Protein AF-K0VDY8-F1 (afdb_monomer)

pLDDT: mean 88.3, std 13.59, range [56.38, 97.62]

Structure (mmCIF, N/CA/C/O backbone):
data_AF-K0VDY8-F1
#
_entry.id   AF-K0VDY8-F1
#
loop_
_atom_site.group_PDB
_atom_site.id
_atom_site.type_symbol
_atom_site.label_atom_id
_atom_site.label_alt_id
_atom_site.label_comp_id
_atom_site.label_asym_id
_atom_site.label_entity_id
_atom_site.label_seq_id
_atom_site.pdbx_PDB_ins_code
_atom_site.Cartn_x
_atom_site.Cartn_y
_atom_site.Cartn_z
_atom_site.occupancy
_atom_site.B_iso_or_equiv
_atom_site.auth_seq_id
_atom_site.auth_comp_id
_atom_site.auth_asym_id
_atom_site.auth_atom_id
_atom_site.pdbx_PDB_model_num
ATOM 1 N N . MET A 1 1 ? 18.547 10.698 -12.742 1.00 56.38 1 MET A N 1
ATOM 2 C CA . MET A 1 1 ? 17.364 9.851 -12.508 1.00 56.38 1 MET A CA 1
ATOM 3 C C . MET A 1 1 ? 16.229 10.836 -12.429 1.00 56.38 1 MET A C 1
ATOM 5 O O . MET A 1 1 ? 16.264 11.657 -11.527 1.00 56.38 1 MET A O 1
ATOM 9 N N . GLU A 1 2 ? 15.356 10.856 -13.429 1.00 61.56 2 GLU A N 1
ATOM 10 C CA . GLU A 1 2 ? 14.178 11.723 -13.379 1.00 61.56 2 GLU A CA 1
ATOM 11 C C . GLU A 1 2 ? 13.272 11.198 -12.266 1.00 61.56 2 GLU A C 1
ATOM 13 O O . GLU A 1 2 ? 12.963 10.001 -12.237 1.00 61.56 2 GLU A O 1
ATOM 18 N N . ASP A 1 3 ? 12.915 12.058 -11.316 1.00 69.19 3 ASP A N 1
ATOM 19 C CA . ASP A 1 3 ? 11.957 11.692 -10.285 1.00 69.19 3 ASP A CA 1
ATOM 20 C C . ASP A 1 3 ? 10.569 11.605 -10.932 1.00 69.19 3 ASP A C 1
ATOM 22 O O . ASP A 1 3 ? 10.054 12.562 -11.510 1.00 69.19 3 ASP A O 1
ATOM 26 N N . THR A 1 4 ? 9.952 10.427 -10.857 1.00 62.69 4 THR A N 1
ATOM 27 C CA . THR A 1 4 ? 8.590 10.215 -11.363 1.00 62.69 4 THR A CA 1
ATOM 28 C C . THR A 1 4 ? 7.573 11.074 -10.597 1.00 62.69 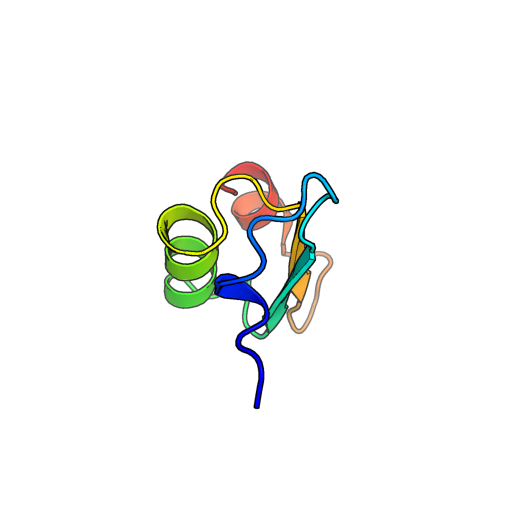4 THR A C 1
ATOM 30 O O . THR A 1 4 ? 6.515 11.399 -11.136 1.00 62.69 4 THR A O 1
ATOM 33 N N . ALA A 1 5 ? 7.889 11.502 -9.368 1.00 60.16 5 ALA A N 1
ATOM 34 C CA . ALA A 1 5 ? 7.068 12.445 -8.615 1.00 60.16 5 ALA A CA 1
ATOM 35 C C . ALA A 1 5 ? 7.072 13.864 -9.217 1.00 60.16 5 ALA A C 1
ATOM 37 O O . ALA A 1 5 ? 6.052 14.550 -9.110 1.00 60.16 5 ALA A O 1
ATOM 38 N N . ASP A 1 6 ? 8.159 14.259 -9.893 1.00 57.38 6 ASP A N 1
ATOM 39 C CA . ASP A 1 6 ? 8.372 15.593 -10.482 1.00 57.38 6 ASP A CA 1
ATOM 40 C C . ASP A 1 6 ? 7.843 15.730 -11.914 1.00 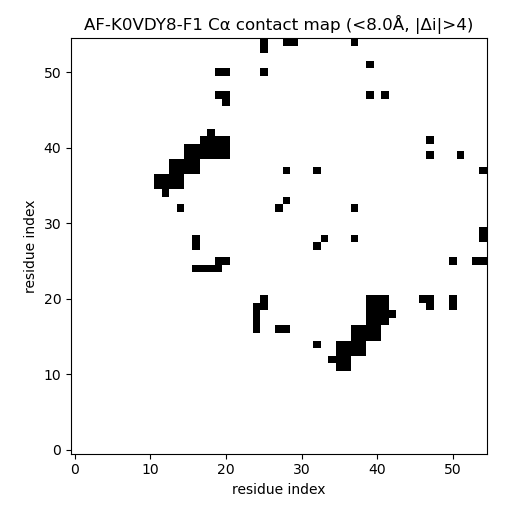57.38 6 ASP A C 1
ATOM 42 O O . ASP A 1 6 ? 7.879 16.815 -12.502 1.00 57.38 6 ASP A O 1
ATOM 46 N N . THR A 1 7 ? 7.309 14.656 -12.505 1.00 58.88 7 THR A N 1
ATOM 47 C CA . THR A 1 7 ? 6.690 14.759 -13.827 1.00 58.88 7 THR A CA 1
ATOM 48 C C . THR A 1 7 ? 5.357 15.496 -13.687 1.00 58.88 7 THR A C 1
ATOM 50 O O . THR A 1 7 ? 4.331 14.897 -13.366 1.00 58.88 7 THR A O 1
ATOM 53 N N . VAL A 1 8 ? 5.351 16.808 -13.945 1.00 61.25 8 VAL A N 1
ATOM 54 C CA . VAL A 1 8 ? 4.127 17.604 -14.161 1.00 61.25 8 VAL A CA 1
ATOM 55 C C . VAL A 1 8 ? 3.571 17.269 -15.552 1.00 61.25 8 VAL A C 1
ATOM 57 O O . VAL A 1 8 ? 3.475 18.108 -16.443 1.00 61.25 8 VAL A O 1
ATOM 60 N N . GLY A 1 9 ? 3.288 15.987 -15.768 1.00 63.44 9 GLY A N 1
ATOM 61 C CA . GLY A 1 9 ? 2.537 15.492 -16.908 1.00 63.44 9 GLY A CA 1
ATOM 62 C C . GLY A 1 9 ? 1.059 15.469 -16.544 1.00 63.44 9 GLY A C 1
ATOM 63 O O . GLY A 1 9 ? 0.694 15.195 -15.404 1.00 63.44 9 GLY A O 1
ATOM 64 N N . THR A 1 10 ? 0.189 15.741 -17.508 1.00 63.12 10 THR A N 1
ATOM 65 C CA . THR A 1 10 ? -1.266 15.566 -17.360 1.00 63.12 10 THR A CA 1
ATOM 66 C C . THR A 1 10 ? -1.691 14.096 -17.308 1.00 63.12 10 THR A C 1
ATOM 68 O O . THR A 1 10 ? -2.882 13.805 -17.212 1.00 63.12 10 THR A O 1
ATOM 71 N N . ASP A 1 11 ? -0.735 13.171 -17.394 1.00 71.94 11 ASP A N 1
ATOM 72 C CA . ASP A 1 11 ? -0.989 11.741 -17.347 1.00 71.94 11 ASP A CA 1
ATOM 73 C C . ASP A 1 11 ? -1.314 11.292 -15.914 1.00 71.94 11 ASP A C 1
ATOM 75 O O . ASP A 1 11 ? -0.694 11.754 -14.949 1.00 71.94 11 ASP A O 1
ATOM 79 N N . PRO A 1 12 ? -2.280 10.375 -15.739 1.00 74.69 12 PRO A N 1
ATOM 80 C CA . PRO A 1 12 ? -2.619 9.861 -14.423 1.00 74.69 12 PRO A CA 1
ATOM 81 C C . PRO A 1 12 ? -1.412 9.140 -13.808 1.00 74.69 12 PRO A C 1
ATOM 83 O O . PRO A 1 12 ? -0.924 8.139 -14.335 1.00 74.69 12 PRO A O 1
ATOM 86 N N . ARG A 1 13 ? -0.941 9.641 -12.662 1.00 86.75 13 ARG A N 1
ATOM 87 C CA . ARG A 1 13 ? 0.133 9.008 -11.885 1.00 86.75 13 ARG A CA 1
ATOM 88 C C . ARG A 1 13 ? -0.409 7.762 -11.191 1.00 86.75 13 ARG A C 1
ATOM 90 O O . ARG A 1 13 ? -1.501 7.798 -10.628 1.00 86.75 13 ARG A O 1
ATOM 97 N N . VAL A 1 14 ? 0.359 6.675 -11.199 1.00 93.06 14 VAL A N 1
ATOM 98 C CA . VAL A 1 14 ? 0.029 5.435 -10.480 1.00 93.06 14 VAL A CA 1
ATOM 99 C C . VAL A 1 14 ? 1.094 5.187 -9.421 1.00 93.06 14 VAL A C 1
ATOM 101 O O . VAL A 1 14 ? 2.283 5.160 -9.736 1.00 93.06 14 VAL A O 1
ATOM 104 N N . VAL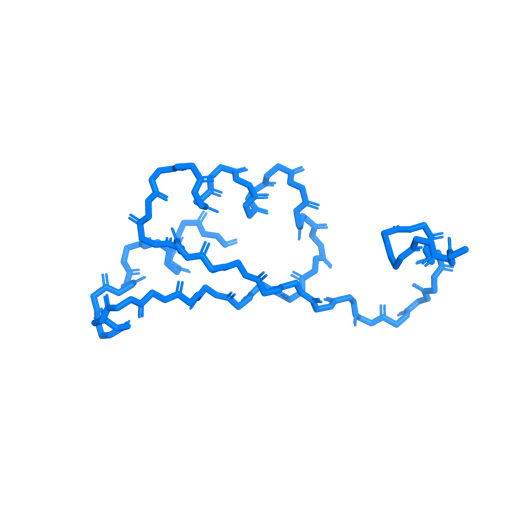 A 1 15 ? 0.676 4.994 -8.170 1.00 94.44 15 VAL A N 1
ATOM 105 C CA . VAL A 1 15 ? 1.571 4.758 -7.031 1.00 94.44 15 VAL A CA 1
ATOM 106 C C . VAL A 1 15 ? 1.238 3.416 -6.393 1.00 94.44 15 VAL A C 1
ATOM 108 O O . VAL A 1 15 ? 0.108 3.180 -5.972 1.00 94.44 15 VAL A O 1
ATOM 111 N N . VAL A 1 16 ? 2.231 2.532 -6.291 1.00 96.69 16 VAL A N 1
ATOM 112 C CA . VAL A 1 16 ? 2.093 1.242 -5.602 1.00 96.69 16 VAL A CA 1
ATOM 113 C C . VAL A 1 16 ? 2.724 1.341 -4.221 1.00 96.69 16 VAL A C 1
ATOM 115 O O . VAL A 1 16 ? 3.902 1.668 -4.096 1.00 96.69 16 VAL A O 1
ATOM 118 N N . ILE A 1 17 ? 1.955 1.011 -3.184 1.00 97.19 17 ILE A N 1
ATOM 119 C CA . ILE A 1 17 ? 2.420 1.025 -1.795 1.00 97.19 17 ILE A CA 1
ATOM 120 C C . ILE A 1 17 ? 2.470 -0.404 -1.271 1.00 97.19 17 ILE A C 1
ATOM 122 O O . ILE A 1 17 ? 1.448 -1.028 -0.971 1.00 97.19 17 ILE A O 1
ATOM 126 N N . PHE A 1 18 ? 3.687 -0.924 -1.126 1.00 97.25 18 PHE A N 1
ATOM 127 C CA . PHE A 1 18 ? 3.928 -2.194 -0.452 1.00 97.25 18 PHE A CA 1
ATOM 128 C C . PHE A 1 18 ? 3.847 -2.010 1.065 1.00 97.25 18 PHE A C 1
ATOM 130 O O . PHE A 1 18 ? 4.424 -1.084 1.626 1.00 97.25 18 PHE A O 1
ATOM 137 N N . GLY A 1 19 ? 3.131 -2.909 1.741 1.00 96.88 19 GLY A N 1
ATOM 138 C CA . GLY A 1 19 ? 2.816 -2.749 3.162 1.00 96.88 19 GLY A CA 1
ATOM 139 C C . GLY A 1 19 ? 1.546 -1.931 3.415 1.00 96.88 19 GLY A C 1
ATOM 140 O O . GLY A 1 19 ? 1.379 -1.412 4.517 1.00 96.88 19 GLY A O 1
ATOM 141 N N . GLY A 1 20 ? 0.629 -1.864 2.442 1.00 97.00 20 GLY A N 1
ATOM 142 C CA . GLY A 1 20 ? -0.588 -1.039 2.489 1.00 97.00 20 GLY A CA 1
ATOM 143 C C . GLY A 1 20 ? -1.574 -1.339 3.628 1.00 97.00 20 GLY A C 1
ATOM 144 O O . GLY A 1 20 ? -2.442 -0.525 3.898 1.00 97.00 20 GLY A O 1
ATOM 145 N N . ARG A 1 21 ? -1.428 -2.469 4.338 1.00 96.88 21 ARG A N 1
ATOM 146 C CA . ARG A 1 21 ? -2.221 -2.785 5.547 1.00 96.88 21 ARG A CA 1
ATOM 147 C C . ARG A 1 21 ? -1.665 -2.131 6.822 1.00 96.88 21 ARG A C 1
ATOM 149 O O . ARG A 1 21 ? -2.284 -2.214 7.876 1.00 96.88 21 ARG A O 1
ATOM 156 N N . SER A 1 22 ? -0.456 -1.575 6.769 1.00 96.81 22 SER A N 1
ATOM 157 C CA . SER A 1 22 ? 0.123 -0.856 7.907 1.00 96.81 22 SER A CA 1
ATOM 158 C C . SER A 1 22 ? -0.422 0.566 7.977 1.00 96.81 22 SER A C 1
ATOM 160 O O . SER A 1 22 ? -0.700 1.166 6.943 1.00 96.81 22 SER A O 1
ATOM 162 N N . GLU A 1 23 ? -0.503 1.120 9.186 1.00 95.94 23 GLU A N 1
ATOM 163 C CA . GLU A 1 23 ? -0.869 2.528 9.400 1.00 95.94 23 GLU A CA 1
ATOM 164 C C . GLU A 1 23 ? 0.068 3.464 8.624 1.00 95.94 23 GLU A C 1
ATOM 166 O O . GLU A 1 23 ? -0.383 4.401 7.976 1.00 95.94 23 GLU A O 1
ATOM 171 N N . ILE A 1 24 ? 1.369 3.142 8.590 1.00 97.44 24 ILE A N 1
ATOM 172 C CA . ILE A 1 24 ? 2.359 3.876 7.790 1.00 97.44 24 ILE A CA 1
ATOM 173 C C . ILE A 1 24 ? 1.994 3.829 6.302 1.00 97.44 24 ILE A C 1
ATOM 175 O O . ILE A 1 24 ? 2.019 4.857 5.639 1.00 97.44 24 ILE A O 1
ATOM 179 N N . GLY A 1 25 ? 1.631 2.660 5.770 1.00 96.56 25 GLY A N 1
ATOM 180 C CA . GLY A 1 25 ? 1.236 2.512 4.367 1.00 96.56 25 GLY A CA 1
ATOM 181 C C . GLY A 1 25 ? 0.036 3.383 3.989 1.00 96.56 25 GLY A C 1
ATOM 182 O O . GLY A 1 25 ?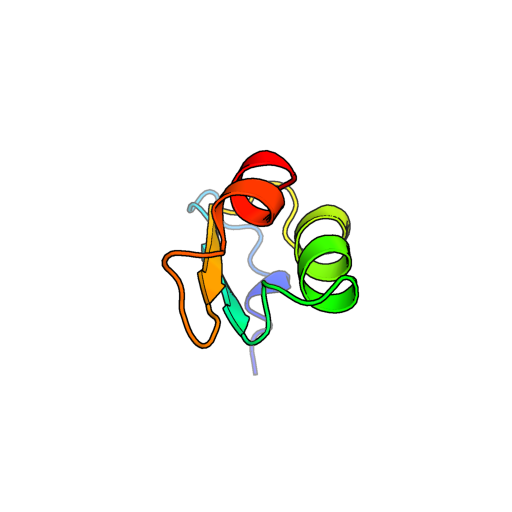 0.046 3.993 2.922 1.00 96.56 25 GLY A O 1
ATOM 183 N N . VAL A 1 26 ? -0.956 3.490 4.877 1.00 96.75 26 VAL A N 1
ATOM 184 C CA . VAL A 1 26 ? -2.132 4.355 4.684 1.00 96.75 26 VAL A CA 1
ATOM 185 C C . VAL A 1 26 ? -1.744 5.833 4.740 1.00 96.75 26 VAL A C 1
ATOM 187 O O . VAL A 1 26 ? -2.092 6.592 3.841 1.00 96.75 26 VAL A O 1
ATOM 190 N N . GLU A 1 27 ? -0.960 6.249 5.736 1.00 97.62 27 GLU A N 1
ATOM 191 C CA . GLU A 1 27 ? -0.518 7.647 5.848 1.00 97.62 27 GLU A CA 1
ATOM 192 C C . GLU A 1 27 ? 0.349 8.084 4.658 1.00 97.62 27 GLU A C 1
ATOM 194 O O . GLU A 1 27 ? 0.241 9.221 4.197 1.00 97.62 27 GLU A O 1
ATOM 199 N N . LEU A 1 28 ? 1.176 7.187 4.112 1.00 96.50 28 LEU A N 1
ATOM 200 C CA . LEU A 1 28 ? 1.926 7.453 2.882 1.00 96.50 28 LEU A CA 1
ATOM 201 C C . LEU A 1 28 ? 0.988 7.662 1.688 1.00 96.50 28 LEU A C 1
ATOM 203 O O . LEU A 1 28 ? 1.201 8.592 0.911 1.00 96.50 28 LEU A O 1
ATOM 207 N N . ALA A 1 29 ? -0.054 6.838 1.554 1.00 96.25 29 ALA A N 1
ATOM 208 C CA . ALA A 1 29 ? -1.038 6.966 0.484 1.00 96.25 29 ALA A CA 1
ATOM 209 C C . ALA A 1 29 ? -1.746 8.324 0.529 1.00 96.25 29 ALA A C 1
ATOM 211 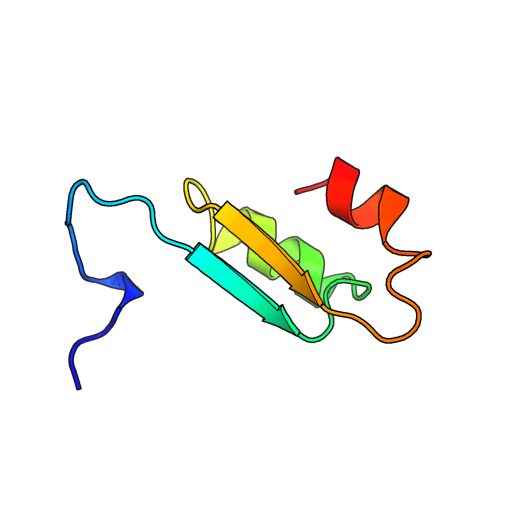O O . ALA A 1 29 ? -1.748 9.060 -0.456 1.00 96.25 29 ALA A O 1
ATOM 212 N N . VAL A 1 30 ? -2.2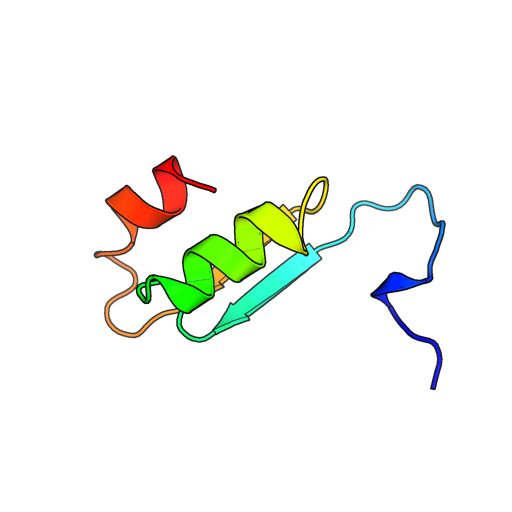62 8.684 1.705 1.00 95.38 30 VAL A N 1
ATOM 213 C CA . VAL A 1 30 ? -3.020 9.921 1.913 1.00 95.38 30 VAL A CA 1
ATOM 214 C C . VAL A 1 30 ? -2.141 11.157 1.715 1.00 95.38 30 VAL A C 1
ATOM 216 O O . VAL A 1 30 ? -2.561 12.121 1.078 1.00 95.38 30 VAL A O 1
ATOM 219 N N . ARG A 1 31 ? -0.913 11.156 2.250 1.00 95.06 31 ARG A N 1
ATOM 220 C CA . ARG A 1 31 ? -0.071 12.363 2.265 1.00 95.06 31 ARG A CA 1
ATOM 221 C C . ARG A 1 31 ? 0.771 12.544 1.012 1.00 95.06 31 ARG A C 1
ATOM 223 O O . ARG A 1 31 ? 1.021 13.682 0.628 1.00 95.06 31 ARG A O 1
ATOM 230 N N . LEU A 1 32 ? 1.256 11.457 0.415 1.00 93.56 32 LEU A N 1
ATOM 231 C CA . LEU A 1 32 ? 2.260 11.524 -0.654 1.00 93.56 32 LEU A CA 1
ATOM 232 C C . LEU A 1 32 ? 1.713 11.130 -2.026 1.00 93.56 32 LEU A C 1
ATOM 234 O O . LEU A 1 32 ? 2.271 11.552 -3.035 1.00 93.56 32 LEU A O 1
ATOM 238 N N . ALA A 1 33 ? 0.633 10.348 -2.082 1.00 93.06 33 ALA A N 1
ATOM 239 C CA . ALA A 1 33 ? 0.051 9.870 -3.335 1.00 93.06 33 ALA A CA 1
ATOM 240 C C . ALA A 1 33 ? -1.274 10.569 -3.692 1.00 93.06 33 ALA A C 1
ATOM 242 O O . ALA A 1 33 ? -2.015 10.092 -4.552 1.00 93.06 33 ALA A O 1
ATOM 243 N N . ALA A 1 34 ? -1.573 11.712 -3.067 1.00 89.12 34 ALA A N 1
ATOM 244 C CA . ALA A 1 34 ? -2.780 12.479 -3.353 1.00 89.12 34 ALA A CA 1
ATOM 245 C C . ALA A 1 34 ? -2.891 12.826 -4.854 1.00 89.12 34 ALA A C 1
ATOM 247 O O . ALA A 1 34 ? -1.948 13.322 -5.479 1.00 89.12 34 ALA A O 1
ATOM 248 N N . GLY A 1 35 ? -4.063 12.552 -5.435 1.00 88.50 35 GLY A N 1
ATOM 249 C CA . GLY A 1 35 ? -4.341 12.765 -6.860 1.00 88.50 35 GLY A CA 1
ATOM 250 C C . GLY A 1 35 ? -3.749 11.711 -7.805 1.00 88.50 35 GLY A C 1
ATOM 251 O O . GLY A 1 35 ? -3.896 11.849 -9.018 1.00 88.50 35 GLY A O 1
ATOM 252 N N . ALA A 1 36 ? -3.091 10.673 -7.284 1.00 92.06 36 ALA A N 1
ATOM 253 C CA . ALA A 1 36 ? -2.673 9.503 -8.049 1.00 92.06 36 ALA A CA 1
ATOM 254 C C . ALA A 1 36 ? -3.679 8.349 -7.898 1.00 92.06 36 ALA A C 1
ATOM 256 O O . ALA A 1 36 ? -4.442 8.282 -6.936 1.00 92.06 36 ALA A O 1
ATOM 257 N N . VAL A 1 37 ? -3.638 7.394 -8.826 1.00 93.94 37 VAL A N 1
ATOM 258 C CA . VAL A 1 37 ? -4.240 6.072 -8.625 1.00 93.94 37 VAL A CA 1
ATOM 259 C C . VAL A 1 37 ? -3.348 5.294 -7.662 1.00 93.94 37 VAL A C 1
ATOM 261 O O . VAL A 1 37 ? -2.201 4.983 -7.991 1.00 93.94 37 VAL A O 1
ATOM 264 N N . VAL A 1 38 ? -3.867 4.970 -6.479 1.00 95.75 38 VAL A N 1
ATOM 265 C CA . VAL A 1 38 ? -3.115 4.237 -5.456 1.00 95.75 38 VAL A CA 1
ATOM 266 C C . VAL A 1 38 ? -3.439 2.748 -5.504 1.00 95.75 38 VAL A C 1
ATOM 268 O O . VAL A 1 38 ? -4.598 2.343 -5.467 1.00 95.75 38 VAL A O 1
ATOM 271 N N . VAL A 1 39 ? -2.399 1.916 -5.538 1.00 96.94 39 VAL A N 1
ATOM 272 C CA . VAL A 1 39 ? -2.500 0.458 -5.433 1.00 96.94 39 VAL A CA 1
ATOM 273 C C . VAL A 1 39 ? -1.888 0.014 -4.108 1.00 96.94 39 VAL A C 1
ATOM 275 O O . VAL A 1 39 ? -0.668 0.045 -3.928 1.00 96.94 39 VAL A O 1
ATOM 278 N N . LEU A 1 40 ? -2.731 -0.431 -3.175 1.00 97.62 40 LEU A N 1
ATOM 279 C CA . LEU A 1 40 ? -2.281 -0.997 -1.904 1.00 97.62 40 LEU A CA 1
ATOM 280 C C . LEU A 1 40 ? -1.906 -2.471 -2.083 1.00 97.62 40 LEU A C 1
ATOM 282 O O . LEU A 1 40 ? -2.737 -3.302 -2.445 1.00 97.62 40 LEU A O 1
ATOM 286 N N . ALA A 1 41 ? -0.655 -2.810 -1.781 1.00 97.62 41 ALA A N 1
ATOM 287 C CA . ALA A 1 41 ? -0.152 -4.176 -1.825 1.00 97.62 41 ALA A CA 1
ATOM 288 C C . ALA A 1 41 ? 0.185 -4.670 -0.413 1.00 97.62 41 ALA A C 1
ATOM 290 O O . ALA A 1 41 ? 0.959 -4.055 0.328 1.00 97.62 41 ALA A O 1
ATOM 291 N N . ALA A 1 42 ? -0.369 -5.818 -0.027 1.00 96.88 42 ALA A N 1
ATOM 292 C CA . ALA A 1 42 ? -0.101 -6.448 1.261 1.00 96.88 42 ALA A CA 1
ATOM 293 C C . ALA A 1 42 ? -0.195 -7.976 1.170 1.00 96.88 42 ALA A C 1
ATOM 295 O O . ALA A 1 42 ? -0.838 -8.531 0.280 1.00 96.88 42 ALA A O 1
ATOM 296 N N . ARG A 1 43 ? 0.415 -8.676 2.137 1.00 96.19 43 ARG A N 1
ATOM 297 C CA . ARG A 1 43 ? 0.117 -10.100 2.359 1.00 96.19 43 ARG A CA 1
ATOM 298 C C . ARG A 1 43 ? -1.329 -10.230 2.840 1.00 96.19 43 ARG A C 1
ATOM 300 O O . ARG A 1 43 ? -1.691 -9.508 3.769 1.00 96.19 43 ARG A O 1
ATOM 307 N N . ARG A 1 44 ? -2.085 -11.191 2.288 1.00 95.06 44 ARG A N 1
ATOM 308 C CA . ARG A 1 44 ? -3.543 -11.334 2.494 1.00 95.06 44 ARG A CA 1
ATOM 309 C C . ARG A 1 44 ? -4.285 -10.073 2.037 1.00 95.06 44 ARG A C 1
ATOM 311 O O . ARG A 1 44 ? -4.838 -9.332 2.844 1.00 95.06 44 ARG A O 1
ATOM 318 N N . ALA A 1 45 ? -4.189 -9.780 0.740 1.00 95.44 45 ALA A N 1
ATOM 319 C CA . ALA A 1 45 ? -4.775 -8.582 0.134 1.00 95.44 45 ALA A CA 1
ATOM 320 C C . ALA A 1 45 ? -6.310 -8.535 0.260 1.00 95.44 45 ALA A C 1
ATOM 322 O O . ALA A 1 45 ? -6.891 -7.458 0.259 1.00 95.44 45 ALA A O 1
ATOM 323 N N . ASP A 1 46 ? -6.952 -9.686 0.458 1.00 96.50 46 ASP A N 1
ATOM 324 C CA . ASP A 1 46 ? -8.363 -9.822 0.828 1.00 96.50 46 ASP A CA 1
ATOM 325 C C . ASP A 1 46 ? -8.737 -9.057 2.114 1.00 96.50 46 ASP A C 1
ATOM 327 O O . ASP A 1 46 ? -9.895 -8.702 2.307 1.00 96.50 46 ASP A O 1
ATOM 331 N N . GLN A 1 47 ? -7.758 -8.742 2.968 1.00 96.62 47 GLN A N 1
ATOM 332 C CA . GLN A 1 47 ? -7.946 -8.010 4.225 1.00 96.62 47 GLN A CA 1
ATOM 333 C C . GLN A 1 47 ? -7.723 -6.494 4.098 1.00 96.62 47 GLN A C 1
ATOM 335 O O . GLN A 1 47 ? -7.628 -5.820 5.119 1.00 96.62 47 GLN A O 1
ATOM 340 N N . LEU A 1 48 ? -7.599 -5.950 2.881 1.00 96.69 48 LEU A N 1
ATOM 341 C CA . LEU A 1 48 ? -7.353 -4.517 2.644 1.00 96.69 48 LEU A CA 1
ATOM 342 C C . LEU A 1 48 ? -8.622 -3.653 2.614 1.00 96.69 48 LEU A C 1
ATOM 344 O O . LEU A 1 48 ? -8.529 -2.466 2.319 1.00 96.69 48 LEU A O 1
ATOM 348 N N . GLY A 1 49 ? -9.800 -4.222 2.886 1.00 96.50 49 GLY A N 1
ATOM 349 C CA . GLY A 1 49 ? -11.076 -3.515 2.728 1.00 96.50 49 GLY A CA 1
ATOM 350 C C . GLY A 1 49 ? -11.144 -2.188 3.490 1.00 96.50 49 GLY A C 1
ATOM 351 O O . GLY A 1 49 ? -11.585 -1.189 2.935 1.00 96.50 49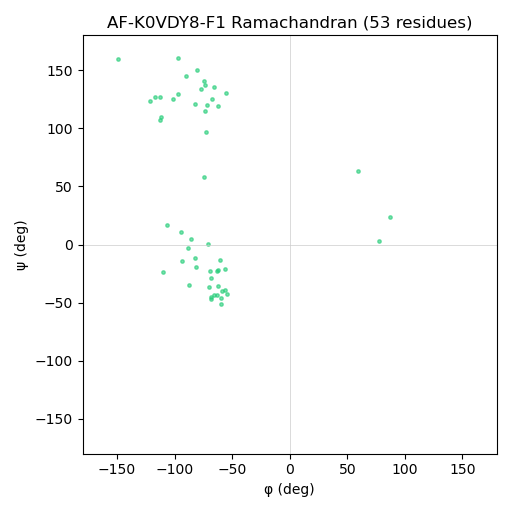 GLY A O 1
ATOM 352 N N . GLU A 1 50 ? -10.645 -2.156 4.728 1.00 96.69 50 GLU A N 1
ATOM 353 C CA . GLU A 1 50 ? -10.619 -0.933 5.540 1.00 96.69 50 GLU A CA 1
ATOM 354 C C . GLU A 1 50 ? -9.637 0.104 4.984 1.00 96.69 50 GLU A C 1
ATOM 356 O O . GLU A 1 50 ? -9.978 1.275 4.857 1.00 96.69 50 GLU A O 1
ATOM 361 N N . GLN A 1 51 ? -8.427 -0.319 4.609 1.00 97.06 51 GLN A N 1
ATOM 362 C CA . GLN A 1 51 ? -7.396 0.589 4.105 1.00 97.06 51 GLN A CA 1
ATOM 363 C C . GLN A 1 51 ? -7.750 1.132 2.718 1.00 97.06 51 GLN A C 1
ATOM 365 O O . GLN A 1 51 ? -7.507 2.299 2.449 1.00 97.06 51 GLN A O 1
ATOM 370 N N . GLY A 1 52 ? -8.366 0.317 1.860 1.00 95.31 52 GLY A N 1
ATOM 371 C CA . GLY A 1 52 ? -8.855 0.750 0.551 1.00 95.31 52 GLY A CA 1
ATOM 372 C C . GLY A 1 52 ? -10.056 1.695 0.626 1.00 95.31 52 GLY A C 1
ATOM 373 O O . GLY A 1 52 ? -10.270 2.453 -0.307 1.00 95.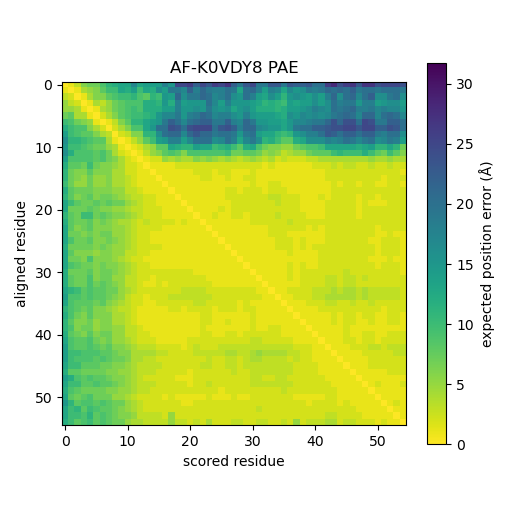31 52 GLY A O 1
ATOM 374 N N . ALA A 1 53 ? -10.828 1.679 1.716 1.00 94.94 53 ALA A N 1
ATOM 375 C CA . ALA A 1 53 ? -11.882 2.667 1.952 1.00 94.94 53 ALA A CA 1
ATOM 376 C C . ALA A 1 53 ? -11.344 3.992 2.529 1.00 94.94 53 ALA A C 1
ATOM 378 O O . ALA A 1 53 ? -12.043 5.003 2.483 1.00 94.94 53 ALA A O 1
ATOM 379 N N . ALA A 1 54 ? -10.136 3.980 3.101 1.00 92.12 54 ALA A N 1
ATOM 380 C CA . ALA A 1 54 ? -9.508 5.132 3.747 1.00 92.12 54 ALA A CA 1
ATOM 381 C C . ALA A 1 54 ? -8.587 5.953 2.821 1.00 92.12 54 ALA A C 1
ATOM 383 O O . ALA A 1 54 ? -8.197 7.059 3.198 1.00 92.12 54 ALA A O 1
ATOM 384 N N . VAL A 1 55 ? -8.222 5.408 1.656 1.00 91.31 55 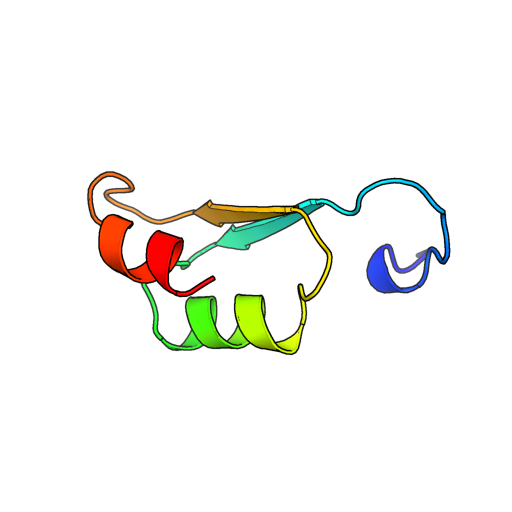VAL A N 1
ATOM 385 C CA . VAL A 1 55 ? -7.304 5.989 0.658 1.00 91.31 55 VAL A CA 1
ATOM 386 C C . VAL A 1 55 ? -8.080 6.393 -0.584 1.00 91.31 55 VAL A C 1
ATOM 388 O O . VAL A 1 55 ? -7.860 7.529 -1.054 1.00 91.31 55 VAL A O 1
#

Organism: NCBI:txid1214102

Sequence (55 aa):
MEDTADTVGTDPRVVVIFGGRSEIGVELAVRLAAGAVVVLAARRADQLGEQGAAV

Mean predicted aligned error: 5.3 Å

Secondary structure (DSSP, 8-state):
---GGG---SSPPEEEEETTTSHHHHHHHHHHSTTSEEEEE-SSGGG-HHHHHH-

Nearest PDB structures (foldseek):
  8sf5-assembly1_A-2  TM=3.758E-01  e=1.298E+00  Caldicellulosiruptor hydrothermalis
  5e4z-assembly1_A  TM=3.780E-01  e=7.298E+00  Citrobacter freundii
  4l0o-assembly2_O-2  TM=3.581E-01  e=9.621E+00  Helicobacter pylori 26695

Foldseek 3Di:
DDDPLPPPDPDAAEEEFEVLVDPVNLCCCVPPVPRHHYHYDYDPVVPCVVSVVSD

InterPro domains:
  IPR036291 NAD(P)-binding domain superfamily [SSF51735] (10-50)

Radius of gyration: 11.93 Å; Cα contacts (8 Å, |Δi|>4): 61; chains: 1; bounding box: 29×29×27 Å

Solvent-accessible surface area (backbone atoms only — not comparable to full-atom values): 3524 Å² total; per-residue (Å²): 128,86,56,77,87,71,57,91,54,94,64,87,46,75,44,77,37,79,47,24,78,39,72,67,32,45,52,46,42,57,72,74,39,66,92,37,52,74,44,74,36,47,89,68,58,89,72,34,65,69,50,67,73,74,99